Protein AF-A0A2V6P4U1-F1 (afdb_monomer_lite)

Structure (mmCIF, N/CA/C/O backbone):
data_AF-A0A2V6P4U1-F1
#
_entry.id   AF-A0A2V6P4U1-F1
#
loop_
_atom_site.group_PDB
_atom_site.id
_atom_site.type_symbol
_atom_site.label_atom_id
_atom_site.label_alt_id
_atom_site.label_comp_id
_atom_site.label_asym_id
_atom_site.label_entity_id
_atom_site.label_seq_id
_atom_site.pdbx_PDB_ins_code
_atom_site.Cartn_x
_atom_site.Cartn_y
_atom_site.Cartn_z
_atom_site.occupancy
_atom_site.B_iso_or_equiv
_atom_site.auth_seq_id
_atom_site.auth_comp_id
_atom_site.auth_asym_id
_atom_site.auth_atom_id
_atom_site.pdbx_PDB_model_num
ATOM 1 N N . MET A 1 1 ? -12.112 17.683 -1.369 1.00 46.69 1 MET A N 1
ATOM 2 C CA . MET A 1 1 ? -11.235 17.004 -2.347 1.00 46.69 1 MET A CA 1
ATOM 3 C C . MET A 1 1 ? -12.132 16.153 -3.238 1.00 46.69 1 MET A C 1
ATOM 5 O O . MET A 1 1 ? -13.062 15.577 -2.680 1.00 46.69 1 MET A O 1
ATOM 9 N N . PRO A 1 2 ? -11.984 16.174 -4.574 1.00 50.03 2 PRO A N 1
ATOM 10 C CA . PRO A 1 2 ? -12.980 15.605 -5.478 1.00 50.03 2 PRO A CA 1
ATOM 11 C C . PRO A 1 2 ? -12.848 14.080 -5.570 1.00 50.03 2 PRO A C 1
ATOM 13 O O . PRO A 1 2 ? -11.745 13.568 -5.724 1.00 50.03 2 PRO A O 1
ATOM 16 N N . GLN A 1 3 ? -13.981 13.378 -5.477 1.00 61.22 3 GLN A N 1
ATOM 17 C CA . GLN A 1 3 ? -14.087 11.944 -5.761 1.00 61.22 3 GLN A CA 1
ATOM 18 C C . GLN A 1 3 ? -13.751 11.695 -7.234 1.00 61.22 3 GLN A C 1
ATOM 20 O O . GLN A 1 3 ? -14.212 12.444 -8.101 1.00 61.22 3 GLN A O 1
ATOM 25 N N . VAL A 1 4 ? -12.968 10.654 -7.524 1.00 63.88 4 VAL A N 1
ATOM 26 C CA . VAL A 1 4 ? -12.666 10.283 -8.911 1.00 63.88 4 VAL A CA 1
ATOM 27 C C . VAL A 1 4 ? -13.961 9.824 -9.572 1.00 63.88 4 VAL A C 1
ATOM 29 O O . VAL A 1 4 ? -14.603 8.875 -9.121 1.00 63.88 4 VAL A O 1
ATOM 32 N N . SER A 1 5 ? -14.373 10.505 -10.642 1.00 72.38 5 SER A N 1
ATOM 33 C CA . SER A 1 5 ? -15.575 10.099 -11.361 1.00 72.38 5 SER A CA 1
ATOM 34 C C . SER A 1 5 ? -15.288 8.829 -12.168 1.00 72.38 5 SER A C 1
ATOM 36 O O . SER A 1 5 ? -14.323 8.761 -12.929 1.00 72.38 5 SER A O 1
ATOM 38 N N . ILE A 1 6 ? -16.139 7.810 -12.016 1.00 71.31 6 ILE A N 1
ATOM 39 C CA . ILE A 1 6 ? -15.989 6.521 -12.717 1.00 71.31 6 ILE A CA 1
ATOM 40 C C . ILE A 1 6 ? -15.908 6.739 -14.234 1.00 71.31 6 ILE A C 1
ATOM 42 O O . ILE A 1 6 ? -15.070 6.150 -14.904 1.00 71.31 6 ILE A O 1
ATOM 46 N N . GLN A 1 7 ? -16.724 7.656 -14.761 1.00 72.69 7 GLN A N 1
ATOM 47 C CA . GLN A 1 7 ? -16.767 7.974 -16.190 1.00 72.69 7 GLN A CA 1
ATOM 48 C C . GLN A 1 7 ? -15.476 8.621 -16.70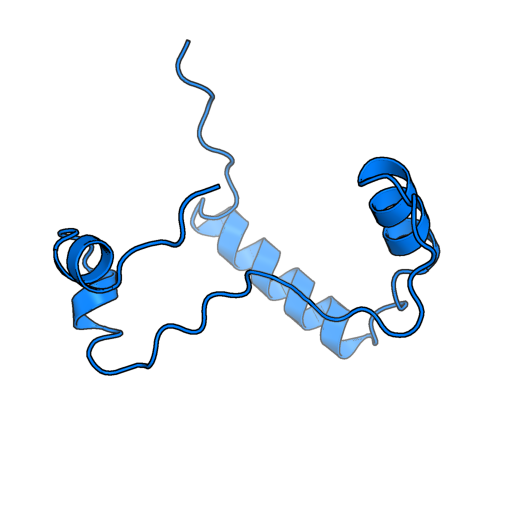7 1.00 72.69 7 GLN A C 1
ATOM 50 O O . GLN A 1 7 ? -15.147 8.479 -17.882 1.00 72.69 7 GLN A O 1
ATOM 55 N N . GLU A 1 8 ? -14.762 9.372 -15.871 1.00 74.88 8 GLU A N 1
ATOM 56 C CA . GLU A 1 8 ? -13.464 9.949 -16.226 1.00 74.88 8 GLU A CA 1
ATOM 57 C C . GLU A 1 8 ? -12.364 8.895 -16.144 1.00 74.88 8 GLU A C 1
ATOM 59 O O . GLU A 1 8 ? -11.558 8.792 -17.068 1.00 74.88 8 GLU A O 1
ATOM 64 N N . PHE A 1 9 ? -12.390 8.053 -15.105 1.00 72.25 9 PHE A N 1
ATOM 65 C CA . PHE A 1 9 ? -11.466 6.931 -14.964 1.00 72.25 9 PHE A CA 1
ATOM 66 C C . PHE A 1 9 ? -11.580 5.956 -16.146 1.00 72.25 9 PHE A C 1
ATOM 68 O O . PHE A 1 9 ? -10.573 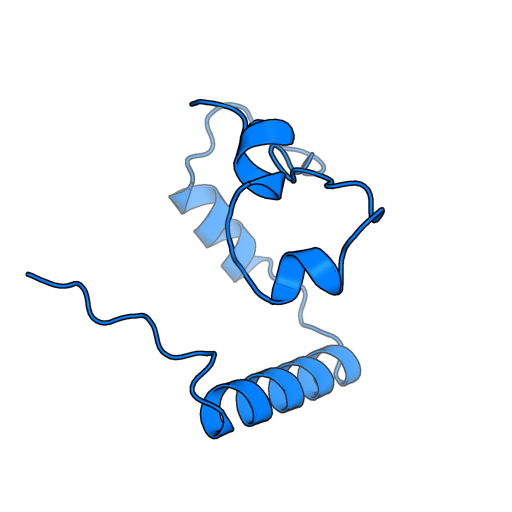5.628 -16.758 1.00 72.25 9 PHE A O 1
ATOM 75 N N . GLU A 1 10 ? -12.790 5.557 -16.545 1.00 70.88 10 GLU A N 1
ATOM 76 C CA . GLU A 1 10 ? -13.019 4.662 -17.693 1.00 70.88 10 GLU A CA 1
ATOM 77 C C . GLU A 1 10 ? -12.576 5.247 -19.044 1.00 70.88 10 GLU A C 1
ATOM 79 O O . GLU A 1 10 ? -12.292 4.498 -19.979 1.00 70.88 10 GLU A O 1
ATOM 84 N N . ARG A 1 11 ? -12.510 6.578 -19.168 1.00 74.62 11 ARG A N 1
ATOM 85 C CA . ARG A 1 11 ? -12.051 7.256 -20.390 1.00 74.62 11 ARG A CA 1
ATOM 86 C C . ARG A 1 11 ? -10.532 7.341 -20.497 1.00 74.62 11 ARG A C 1
ATOM 88 O O . ARG A 1 11 ? -10.035 7.671 -21.576 1.00 74.62 11 ARG A O 1
ATOM 95 N N . LEU A 1 12 ? -9.792 7.067 -19.421 1.00 72.44 12 LEU A N 1
ATOM 96 C CA . LEU A 1 12 ? -8.335 7.084 -19.466 1.00 72.44 12 LEU A CA 1
ATOM 97 C C . LEU A 1 12 ? -7.832 5.933 -20.353 1.00 72.44 12 LEU A C 1
ATOM 99 O O . LEU A 1 12 ? -8.185 4.774 -20.134 1.00 72.44 12 LEU A O 1
ATOM 103 N N . PRO A 1 13 ? -6.969 6.206 -21.349 1.00 65.00 13 PRO A N 1
ATOM 104 C CA . PRO A 1 13 ? -6.483 5.193 -22.280 1.00 65.00 13 PRO A CA 1
ATOM 105 C C . PRO A 1 13 ? -5.362 4.337 -21.659 1.00 65.00 13 PRO A C 1
ATOM 107 O O . PRO A 1 13 ? -4.312 4.128 -22.270 1.00 65.00 13 PRO A O 1
ATOM 110 N N . LEU A 1 14 ? -5.539 3.847 -20.428 1.00 68.06 14 LEU A N 1
ATOM 111 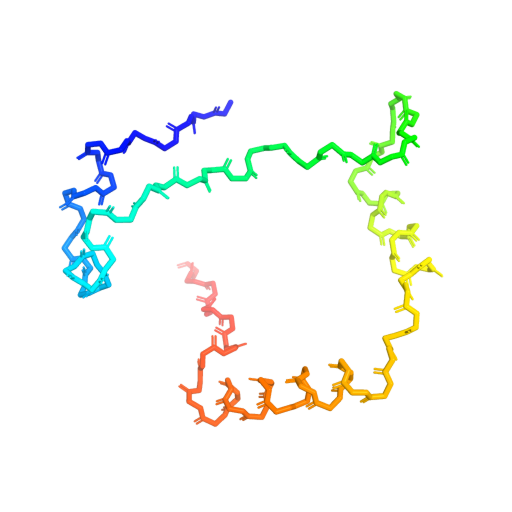C CA . LEU A 1 14 ? -4.575 2.952 -19.785 1.00 68.06 14 LEU A CA 1
ATOM 112 C C . LEU A 1 14 ? -4.893 1.506 -20.175 1.00 68.06 14 LEU A C 1
ATOM 114 O O . LEU A 1 14 ? -6.018 1.036 -20.017 1.00 68.06 14 LEU A O 1
ATOM 118 N N . ARG A 1 15 ? -3.872 0.755 -20.608 1.00 62.56 15 ARG A N 1
ATOM 119 C CA . ARG A 1 15 ? -3.977 -0.691 -20.910 1.00 62.56 15 ARG A CA 1
ATOM 120 C C . ARG A 1 15 ? -4.536 -1.527 -19.750 1.00 62.56 15 ARG A C 1
ATOM 122 O O . ARG A 1 15 ? -4.976 -2.647 -19.963 1.00 62.56 15 ARG A O 1
ATOM 129 N N . VAL A 1 16 ? -4.499 -0.999 -18.529 1.00 64.81 16 VAL A N 1
ATOM 130 C CA . VAL A 1 16 ? -5.052 -1.639 -17.335 1.00 64.81 16 VAL A CA 1
ATOM 131 C C . VAL A 1 16 ? -6.588 -1.622 -17.316 1.00 64.81 16 VAL A C 1
ATOM 133 O O . VAL A 1 16 ? -7.178 -2.550 -16.771 1.00 64.81 16 VAL A O 1
ATOM 136 N N . HIS A 1 17 ? -7.254 -0.648 -17.952 1.00 66.31 17 HIS A N 1
ATOM 137 C CA . HIS A 1 17 ? -8.724 -0.572 -17.948 1.00 66.31 17 HIS A CA 1
ATOM 138 C C . HIS A 1 17 ? -9.378 -1.693 -18.749 1.00 66.31 17 HIS A C 1
ATOM 140 O O . HIS A 1 17 ? -10.436 -2.166 -18.358 1.00 66.31 17 HIS A O 1
ATOM 146 N N . THR A 1 18 ? -8.751 -2.169 -19.829 1.00 68.62 18 THR A N 1
ATOM 147 C CA . THR A 1 18 ? -9.246 -3.352 -20.549 1.00 68.62 18 THR A CA 1
ATOM 148 C C . THR A 1 18 ? -9.099 -4.626 -19.724 1.00 68.62 18 THR A C 1
ATOM 150 O O . THR A 1 18 ? -9.942 -5.509 -19.827 1.00 68.62 18 THR A O 1
ATOM 153 N N . PHE A 1 19 ? -8.060 -4.723 -18.890 1.00 70.75 19 PHE A N 1
ATOM 154 C CA . PHE A 1 19 ? -7.859 -5.866 -17.997 1.00 70.75 19 PHE A CA 1
ATOM 155 C C . PHE A 1 19 ? -8.809 -5.850 -16.790 1.00 70.75 19 PHE A C 1
ATOM 157 O O . PHE A 1 19 ? -9.286 -6.900 -16.373 1.00 70.75 19 PHE A O 1
ATOM 164 N N . LEU A 1 20 ? -9.101 -4.668 -16.244 1.00 67.75 20 LEU A N 1
ATOM 165 C CA . LEU A 1 20 ? -9.983 -4.479 -15.085 1.00 67.75 20 LEU A CA 1
ATOM 166 C C . LEU A 1 20 ? -11.426 -4.107 -15.469 1.00 67.75 20 LEU A C 1
ATOM 168 O O . LEU A 1 20 ? -12.204 -3.690 -14.612 1.00 67.75 20 LEU A O 1
ATOM 172 N N . ALA A 1 21 ? -11.799 -4.248 -16.743 1.00 69.94 21 ALA A N 1
ATOM 173 C CA . ALA A 1 21 ? -13.135 -3.919 -17.225 1.00 69.94 21 ALA A CA 1
ATOM 174 C C . ALA A 1 21 ? -14.206 -4.729 -16.472 1.00 69.94 21 ALA A C 1
ATOM 176 O O . ALA A 1 21 ? -14.153 -5.958 -16.425 1.00 69.94 21 ALA A O 1
ATOM 177 N N . GLY A 1 22 ? -15.184 -4.036 -15.883 1.00 69.44 22 GLY A N 1
ATOM 178 C CA . GLY A 1 22 ? -16.272 -4.653 -15.115 1.00 69.44 22 GLY A CA 1
ATOM 179 C C . GLY A 1 22 ? -15.933 -4.994 -13.660 1.00 69.44 22 GLY A C 1
ATOM 180 O O . GLY A 1 22 ? -16.808 -5.478 -12.941 1.00 69.44 22 GLY A O 1
ATOM 181 N N . VAL A 1 23 ? -14.708 -4.722 -13.196 1.00 69.69 23 VAL A N 1
ATOM 182 C CA . VAL A 1 23 ? -14.377 -4.795 -11.768 1.00 69.69 23 VAL A CA 1
ATOM 183 C C . VAL A 1 23 ? -14.890 -3.522 -11.084 1.00 69.69 23 VAL A C 1
ATOM 185 O O . VAL A 1 23 ? -14.530 -2.425 -11.517 1.00 69.69 23 VAL A O 1
ATOM 188 N N . PRO A 1 24 ? -15.719 -3.624 -10.027 1.00 65.06 24 PRO A N 1
ATOM 189 C CA . PRO A 1 24 ? -16.190 -2.450 -9.306 1.00 65.06 24 PRO A CA 1
ATOM 190 C C . PRO A 1 24 ? -15.004 -1.701 -8.697 1.00 65.06 24 PRO A C 1
ATOM 192 O O . PRO A 1 24 ? -14.206 -2.263 -7.943 1.00 65.06 24 PRO A O 1
ATOM 195 N N . LEU A 1 25 ? -14.892 -0.417 -9.036 1.00 62.59 25 LEU A N 1
ATOM 196 C CA . LEU A 1 25 ? -13.868 0.454 -8.485 1.00 62.59 25 LEU A CA 1
ATOM 197 C C . LEU A 1 25 ? -14.265 0.819 -7.051 1.00 62.59 25 LEU A C 1
ATOM 199 O O . LEU A 1 25 ? -15.157 1.635 -6.826 1.00 62.59 25 LEU A O 1
ATOM 203 N N . HIS A 1 26 ? -13.627 0.183 -6.074 1.00 60.50 26 HIS A N 1
ATOM 204 C CA . HIS A 1 26 ? -13.758 0.573 -4.676 1.00 60.50 26 HIS A CA 1
ATOM 205 C C . HIS A 1 26 ? -12.728 1.659 -4.375 1.00 60.50 26 HIS A C 1
ATOM 207 O O . HIS A 1 26 ? -11.544 1.371 -4.211 1.00 60.50 26 HIS A O 1
ATOM 213 N N . ASP A 1 27 ? -13.182 2.911 -4.336 1.00 62.72 27 ASP A N 1
ATOM 214 C CA . ASP A 1 27 ? -12.354 4.028 -3.890 1.00 62.72 27 ASP A CA 1
AT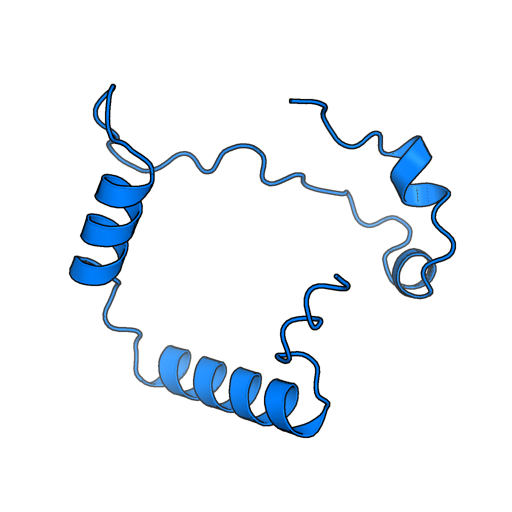OM 215 C C . ASP A 1 27 ? -12.146 3.915 -2.372 1.00 62.72 27 ASP A C 1
ATOM 217 O O . ASP A 1 27 ? -13.104 3.948 -1.592 1.00 62.72 27 ASP A O 1
ATOM 221 N N . VAL A 1 28 ? -10.898 3.732 -1.936 1.00 59.62 28 VAL A N 1
ATOM 222 C CA . VAL A 1 28 ? -10.544 3.649 -0.511 1.00 59.62 28 VAL A CA 1
ATOM 223 C C . VAL A 1 28 ? -10.392 5.075 0.022 1.00 59.62 28 VAL A C 1
ATOM 225 O O . VAL A 1 28 ? -9.307 5.511 0.396 1.00 59.62 28 VAL A O 1
ATOM 228 N N . TRP A 1 29 ? -11.491 5.832 0.012 1.00 56.84 29 TRP A N 1
ATOM 229 C CA . TRP A 1 29 ? -11.493 7.238 0.427 1.00 56.84 29 TRP A CA 1
ATOM 230 C C . TRP A 1 29 ? -11.355 7.407 1.949 1.00 56.84 29 TRP A C 1
ATOM 232 O O . TRP A 1 29 ? -10.848 8.415 2.440 1.00 56.84 29 TRP A O 1
ATOM 242 N N . SER A 1 30 ? -11.782 6.406 2.713 1.00 55.38 30 SER A N 1
ATOM 243 C CA . SER A 1 30 ? -11.658 6.385 4.166 1.00 55.38 30 SER A CA 1
ATOM 244 C C . SER A 1 30 ? -11.475 4.953 4.643 1.00 55.38 30 SER A C 1
ATOM 246 O O . SER A 1 30 ? -12.323 4.096 4.403 1.00 55.38 30 SER A O 1
ATOM 248 N N . VAL A 1 31 ? -10.365 4.694 5.328 1.00 59.00 31 VAL A N 1
ATOM 249 C CA . VAL A 1 31 ? -10.194 3.465 6.101 1.00 59.00 31 VAL A CA 1
ATOM 250 C C . VAL A 1 31 ? -10.704 3.763 7.500 1.00 59.00 31 VAL A C 1
ATOM 252 O O . VAL A 1 31 ? -10.114 4.581 8.207 1.00 59.00 31 VAL A O 1
ATOM 255 N N . ASP A 1 32 ? -11.797 3.116 7.895 1.00 59.88 32 ASP A N 1
ATOM 256 C CA . ASP A 1 32 ? -12.272 3.190 9.271 1.00 59.88 32 ASP A CA 1
ATOM 257 C C . ASP A 1 32 ? -11.258 2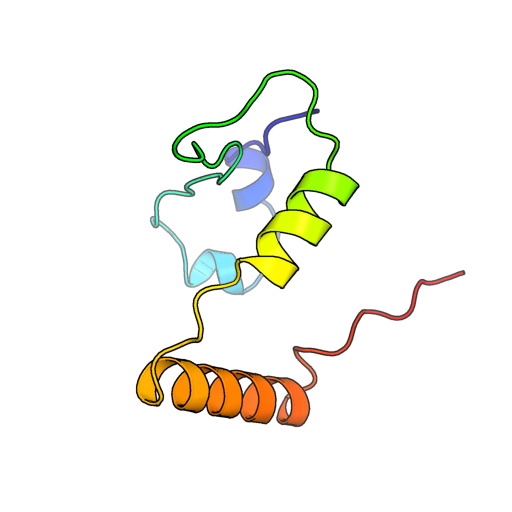.492 10.174 1.00 59.88 32 ASP A C 1
ATOM 259 O O . ASP A 1 32 ? -11.142 1.265 10.218 1.00 59.88 32 ASP A O 1
ATOM 263 N N . LEU A 1 33 ? -10.469 3.299 10.874 1.00 61.84 33 LEU A N 1
ATOM 264 C CA . LEU A 1 33 ? -9.501 2.798 11.830 1.00 61.84 33 LEU A CA 1
ATOM 265 C C . LEU A 1 33 ? -10.230 2.432 13.128 1.00 61.84 33 LEU A C 1
ATOM 267 O O . LEU A 1 33 ? -10.985 3.254 13.665 1.00 61.84 33 LEU A O 1
ATOM 271 N N . PRO A 1 34 ? -9.997 1.231 13.682 1.00 53.62 34 PRO A N 1
ATOM 272 C CA . PRO A 1 34 ? -10.562 0.872 14.969 1.00 53.62 34 PRO A CA 1
ATOM 273 C C . PRO A 1 34 ? -9.949 1.791 16.038 1.00 53.62 34 PRO A C 1
ATOM 275 O O . PRO A 1 34 ? -8.769 1.673 16.348 1.00 53.62 34 PRO A O 1
ATOM 278 N N . HIS A 1 35 ? -10.769 2.677 16.616 1.00 58.72 35 HIS A N 1
ATOM 279 C CA . HIS A 1 35 ? -10.432 3.618 17.702 1.00 58.72 35 HIS A CA 1
ATOM 280 C C . HIS A 1 35 ? -9.533 4.811 17.330 1.00 58.72 35 HIS A C 1
ATOM 282 O O . HIS A 1 35 ? -8.427 4.963 17.850 1.00 58.72 35 HIS A O 1
ATOM 288 N N . TRP A 1 36 ? -10.033 5.733 16.510 1.00 61.22 36 TRP A N 1
ATOM 289 C CA . TRP A 1 36 ? -9.356 7.010 16.273 1.00 61.22 36 TRP A CA 1
ATOM 290 C C . TRP A 1 36 ? -9.817 8.096 17.263 1.00 61.22 36 TRP A C 1
ATOM 292 O O . TRP A 1 36 ? -11.003 8.233 17.562 1.00 61.22 36 TRP A O 1
ATOM 302 N N . ARG A 1 37 ? -8.866 8.871 17.802 1.00 63.97 37 ARG A N 1
ATOM 303 C CA . ARG A 1 37 ? -9.155 10.105 18.551 1.00 63.97 37 ARG A CA 1
ATOM 304 C C . ARG A 1 37 ? -9.290 11.256 17.552 1.00 63.97 37 ARG A C 1
ATOM 306 O O . ARG A 1 37 ? -8.457 11.399 16.661 1.00 63.97 37 ARG A O 1
ATOM 313 N N . THR A 1 38 ? -10.307 12.099 17.707 1.00 69.06 38 THR A N 1
ATOM 314 C CA . THR A 1 38 ? -10.426 13.350 16.943 1.00 69.06 38 THR A CA 1
ATOM 315 C C . THR A 1 38 ? -9.205 14.240 17.186 1.00 69.06 38 THR A C 1
ATOM 317 O O . THR A 1 38 ? -8.873 14.507 18.339 1.00 69.06 38 THR A O 1
ATOM 320 N N . GLY A 1 39 ? -8.559 14.707 16.112 1.00 71.38 39 GLY A N 1
ATOM 321 C CA . GLY A 1 39 ? -7.408 15.620 16.172 1.00 71.38 39 GLY A CA 1
ATOM 322 C C . GLY A 1 39 ? -6.033 14.989 15.931 1.00 71.38 39 GLY A C 1
ATOM 323 O O . GLY A 1 39 ? -5.042 15.710 15.983 1.00 71.38 39 GLY A O 1
ATOM 324 N N . VAL A 1 40 ? -5.955 13.685 15.641 1.00 69.19 40 VAL A N 1
ATOM 325 C CA . VAL A 1 40 ? -4.693 13.035 15.247 1.00 69.19 40 VAL A CA 1
ATOM 326 C C . VAL A 1 40 ? -4.247 13.571 13.888 1.00 69.19 40 VAL A C 1
ATOM 328 O O . VAL A 1 40 ? -4.985 13.493 12.902 1.00 69.19 40 VAL A O 1
ATOM 331 N N . THR A 1 41 ? -3.041 14.131 13.835 1.00 76.62 41 THR A N 1
ATOM 332 C CA . THR A 1 41 ? -2.435 14.570 12.573 1.00 76.62 41 THR A CA 1
ATOM 333 C C . THR A 1 41 ? -1.946 13.365 11.773 1.00 76.62 41 THR A C 1
ATOM 335 O O . THR A 1 41 ? -1.667 12.303 12.331 1.00 76.62 41 THR A O 1
ATOM 338 N N . LEU A 1 42 ? -1.809 13.518 10.451 1.00 71.19 42 LEU A N 1
ATOM 339 C CA . LEU A 1 42 ? -1.279 12.453 9.594 1.00 71.19 42 LEU A CA 1
ATOM 340 C C . LEU A 1 42 ? 0.106 11.983 10.071 1.00 71.19 42 LEU A C 1
ATOM 342 O O . LEU A 1 42 ? 0.358 10.784 10.110 1.00 71.19 42 LEU A O 1
ATOM 346 N N . ASP A 1 43 ? 0.968 12.904 10.503 1.00 74.06 43 ASP A N 1
ATOM 347 C CA . ASP A 1 43 ? 2.290 12.575 11.047 1.00 74.06 43 ASP A CA 1
ATOM 348 C C . ASP A 1 43 ? 2.215 11.754 12.336 1.00 74.06 43 ASP A C 1
ATOM 350 O O . ASP A 1 43 ? 2.986 10.814 12.532 1.00 74.06 43 ASP A O 1
ATOM 354 N N . GLU A 1 44 ? 1.279 12.080 13.226 1.00 74.81 44 GLU A N 1
ATOM 355 C CA . GLU A 1 44 ? 1.076 11.346 14.473 1.00 74.81 44 GLU A CA 1
ATOM 356 C C . GLU A 1 44 ? 0.494 9.952 14.211 1.00 74.81 44 GLU A C 1
ATOM 358 O O . GLU A 1 44 ? 0.931 8.972 14.827 1.00 74.81 44 GLU A O 1
ATOM 363 N N . PHE A 1 45 ? -0.414 9.841 13.236 1.00 74.62 45 PHE A N 1
ATOM 364 C CA . PHE A 1 45 ? -0.894 8.557 12.742 1.00 74.62 45 PHE A CA 1
ATOM 365 C C . PHE A 1 45 ? 0.248 7.732 12.151 1.00 74.62 45 PHE A C 1
ATOM 367 O O . PHE A 1 45 ? 0.427 6.595 12.568 1.00 74.62 45 PHE A O 1
ATOM 374 N N . LEU A 1 46 ? 1.058 8.286 11.245 1.00 73.44 46 LEU A N 1
ATOM 375 C CA . LEU A 1 46 ? 2.175 7.572 10.617 1.00 73.44 46 LEU A CA 1
ATOM 376 C C . LEU A 1 46 ? 3.241 7.166 11.632 1.00 73.44 46 LEU A C 1
ATOM 378 O O . LEU A 1 46 ? 3.753 6.050 11.566 1.00 73.44 46 LEU A O 1
ATOM 382 N N . ARG A 1 47 ? 3.550 8.029 12.605 1.00 73.38 47 ARG A N 1
ATOM 383 C CA . ARG A 1 47 ? 4.454 7.707 13.716 1.00 73.38 47 ARG A CA 1
ATOM 384 C C . ARG A 1 47 ? 3.902 6.555 14.551 1.00 73.38 47 ARG A C 1
ATOM 386 O O . ARG A 1 47 ? 4.637 5.624 14.865 1.00 73.38 47 ARG A O 1
ATOM 393 N N . THR A 1 48 ? 2.621 6.605 14.906 1.00 70.56 48 THR A N 1
ATOM 394 C CA . THR A 1 48 ? 1.977 5.558 15.710 1.00 70.56 48 THR A CA 1
ATOM 395 C C . THR A 1 48 ? 1.859 4.262 14.930 1.00 70.56 48 THR A C 1
ATOM 397 O O . THR A 1 48 ? 2.205 3.217 15.461 1.00 70.56 48 THR A O 1
ATOM 400 N N . ALA A 1 49 ? 1.440 4.329 13.669 1.00 67.62 49 ALA A N 1
ATOM 401 C CA . ALA A 1 49 ? 1.382 3.203 12.760 1.00 67.62 49 ALA A CA 1
ATOM 402 C C . ALA A 1 49 ? 2.767 2.578 12.647 1.00 67.62 49 ALA A C 1
ATOM 404 O O . ALA A 1 49 ? 2.887 1.431 13.031 1.00 67.62 49 ALA A O 1
ATOM 405 N N . ASN A 1 50 ? 3.823 3.314 12.277 1.00 67.19 50 ASN A N 1
ATOM 406 C CA . ASN A 1 50 ? 5.187 2.771 12.187 1.00 67.19 50 ASN A CA 1
ATOM 407 C C . ASN A 1 50 ? 5.682 2.128 13.488 1.00 67.19 50 ASN A C 1
ATOM 409 O O . ASN A 1 50 ? 6.351 1.099 13.442 1.00 67.19 50 ASN A O 1
ATOM 413 N N . ASN A 1 51 ? 5.339 2.703 14.640 1.00 63.75 51 ASN A N 1
ATOM 414 C CA . ASN A 1 51 ? 5.726 2.159 15.943 1.00 63.75 51 ASN A CA 1
ATOM 415 C C . ASN A 1 51 ? 4.875 0.949 16.367 1.00 63.75 51 ASN A C 1
ATOM 417 O O . ASN A 1 51 ? 5.344 0.096 17.115 1.00 63.75 51 ASN A O 1
ATOM 421 N N . CYS A 1 52 ? 3.626 0.885 15.908 1.00 58.88 52 CYS A N 1
ATOM 422 C CA . CYS A 1 52 ? 2.650 -0.162 16.204 1.00 58.88 52 CYS A CA 1
ATOM 423 C C . CYS A 1 52 ? 2.523 -1.170 15.052 1.00 58.88 52 CYS A C 1
ATOM 425 O O . CYS A 1 52 ? 1.685 -2.068 15.116 1.00 58.88 52 CYS A O 1
ATOM 427 N N . LEU A 1 53 ? 3.321 -1.015 13.985 1.00 55.38 53 LEU A N 1
ATOM 428 C CA . LEU A 1 53 ? 3.219 -1.796 12.763 1.00 55.38 53 LEU A CA 1
ATOM 429 C C . LEU A 1 53 ? 3.447 -3.243 13.165 1.00 55.38 53 LEU A C 1
ATOM 431 O O . LEU A 1 53 ? 4.561 -3.653 13.501 1.00 55.38 53 LEU A O 1
ATOM 435 N N . PHE A 1 54 ? 2.330 -3.969 13.16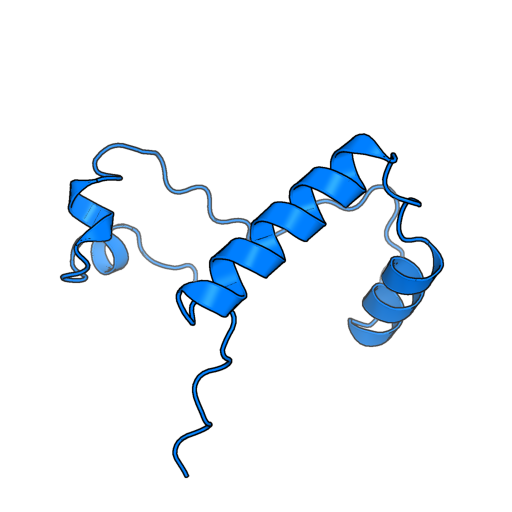8 1.00 59.81 54 PHE A N 1
ATOM 436 C CA . PHE A 1 54 ? 2.209 -5.407 13.252 1.00 59.81 54 PHE A CA 1
ATOM 437 C C . PHE A 1 54 ? 3.492 -6.034 12.748 1.00 59.81 54 PHE A C 1
ATOM 439 O O . PHE A 1 54 ? 3.786 -5.920 11.559 1.00 59.81 54 PHE A O 1
ATOM 446 N N . THR A 1 55 ? 4.274 -6.645 13.643 1.00 65.06 55 THR A N 1
ATOM 447 C CA . THR A 1 55 ? 5.443 -7.404 13.212 1.00 65.06 55 THR A CA 1
ATOM 448 C C . THR A 1 55 ? 4.913 -8.428 12.216 1.00 65.06 55 THR A C 1
ATOM 450 O O . THR A 1 55 ? 4.164 -9.321 12.629 1.00 65.06 55 THR A O 1
ATOM 453 N N . PRO A 1 56 ? 5.190 -8.270 10.908 1.00 68.75 56 PRO A N 1
ATOM 454 C CA . PRO A 1 56 ? 4.544 -9.106 9.924 1.00 68.75 56 PRO A CA 1
ATOM 455 C C . PRO A 1 56 ? 4.975 -10.533 10.228 1.00 68.75 56 PRO A C 1
ATOM 457 O O . PRO A 1 56 ? 6.146 -10.783 10.542 1.00 68.75 56 PRO A O 1
ATOM 460 N N . SER A 1 57 ? 4.038 -11.478 10.166 1.00 80.12 57 SER A N 1
ATOM 461 C CA . SER A 1 57 ? 4.410 -12.883 10.289 1.00 80.12 57 SER A CA 1
ATOM 462 C C . SER A 1 57 ? 5.488 -13.201 9.246 1.00 80.12 57 SER A C 1
ATOM 464 O O . SER A 1 57 ? 5.566 -12.554 8.197 1.00 80.12 57 SER A O 1
ATOM 466 N N . ARG A 1 58 ? 6.348 -14.191 9.513 1.00 86.31 58 ARG A N 1
ATOM 467 C CA . ARG A 1 58 ? 7.467 -14.524 8.608 1.00 86.31 58 ARG A CA 1
ATOM 468 C C . ARG A 1 58 ? 7.016 -14.722 7.158 1.00 86.31 58 ARG A C 1
ATOM 470 O O . ARG A 1 58 ? 7.734 -14.338 6.244 1.00 86.31 58 ARG A O 1
ATOM 477 N N . LEU A 1 59 ? 5.816 -15.269 6.968 1.00 90.44 59 LEU A N 1
ATOM 478 C CA . LEU A 1 59 ? 5.214 -15.474 5.656 1.00 90.44 59 LEU A CA 1
ATOM 479 C C . LEU A 1 59 ? 4.860 -14.147 4.974 1.00 90.44 59 LEU A C 1
ATOM 481 O O . LEU A 1 59 ? 5.221 -13.944 3.821 1.00 90.44 59 LEU A O 1
ATOM 485 N N . VAL A 1 60 ? 4.219 -13.218 5.689 1.00 85.19 60 VAL A N 1
ATOM 486 C CA . VAL A 1 60 ? 3.909 -11.882 5.153 1.00 85.19 60 VAL A CA 1
ATOM 487 C C . VAL A 1 60 ? 5.194 -11.135 4.804 1.00 85.19 60 VAL A C 1
ATOM 489 O O . VAL A 1 60 ? 5.277 -10.530 3.740 1.00 85.19 60 VAL A O 1
ATOM 492 N N . ARG A 1 61 ? 6.226 -11.235 5.649 1.00 87.44 61 ARG A N 1
ATOM 493 C CA . ARG A 1 61 ? 7.531 -10.620 5.379 1.00 87.44 61 ARG A CA 1
ATOM 494 C C . ARG A 1 61 ? 8.178 -11.180 4.109 1.00 87.44 61 ARG A C 1
ATOM 496 O O . ARG A 1 61 ? 8.585 -10.402 3.260 1.00 87.44 61 ARG A O 1
ATOM 503 N N . MET A 1 62 ? 8.171 -12.503 3.932 1.00 92.69 62 MET A N 1
ATOM 504 C CA . MET A 1 62 ? 8.669 -13.150 2.713 1.00 92.69 62 MET A CA 1
ATOM 505 C C . MET A 1 62 ? 7.909 -12.692 1.459 1.00 92.69 62 MET A C 1
ATOM 507 O O . MET A 1 62 ? 8.527 -12.430 0.430 1.00 92.69 62 MET A O 1
ATOM 511 N N . LEU A 1 63 ? 6.578 -12.580 1.526 1.00 92.88 63 LEU A N 1
ATOM 512 C CA . LEU A 1 63 ? 5.774 -12.099 0.396 1.00 92.88 63 LEU A CA 1
ATOM 513 C C . LEU A 1 63 ? 6.097 -10.644 0.042 1.00 92.88 63 LEU A C 1
ATOM 515 O O . LEU A 1 63 ? 6.197 -10.311 -1.140 1.00 92.88 63 LEU A O 1
ATOM 519 N N . LEU A 1 64 ? 6.293 -9.792 1.051 1.00 89.19 64 LEU A N 1
ATOM 520 C CA . LEU A 1 64 ? 6.730 -8.413 0.847 1.00 89.19 64 LEU A CA 1
ATOM 521 C C . LEU A 1 64 ? 8.124 -8.364 0.211 1.00 89.19 64 LEU A C 1
ATOM 523 O O . LEU A 1 64 ? 8.311 -7.649 -0.769 1.00 89.19 64 LEU A O 1
ATOM 527 N N . ASP A 1 65 ? 9.070 -9.175 0.689 1.00 88.62 65 ASP A N 1
ATOM 528 C CA . ASP A 1 65 ? 10.420 -9.254 0.120 1.00 88.62 65 ASP A CA 1
ATOM 529 C C . ASP A 1 65 ? 10.387 -9.676 -1.360 1.00 88.62 65 ASP A C 1
ATOM 531 O O . ASP A 1 65 ? 11.056 -9.066 -2.195 1.00 88.62 65 ASP A O 1
ATOM 535 N N . ILE A 1 66 ? 9.553 -10.661 -1.718 1.00 92.50 66 ILE A N 1
ATOM 536 C CA . ILE A 1 66 ? 9.337 -11.063 -3.119 1.00 92.50 66 ILE A CA 1
ATOM 537 C C . ILE A 1 66 ? 8.761 -9.896 -3.932 1.00 92.50 66 ILE A C 1
ATOM 539 O O . ILE A 1 66 ? 9.243 -9.615 -5.030 1.00 92.50 66 ILE A O 1
ATOM 543 N N . ARG A 1 67 ? 7.755 -9.188 -3.402 1.00 89.38 67 ARG A N 1
ATOM 544 C CA . ARG A 1 67 ? 7.123 -8.044 -4.078 1.00 89.38 67 ARG A CA 1
ATOM 545 C C . ARG A 1 67 ? 8.115 -6.915 -4.345 1.00 89.38 67 ARG A C 1
ATOM 547 O O . ARG A 1 67 ? 8.087 -6.358 -5.445 1.00 89.38 67 ARG A O 1
ATOM 554 N N . PHE A 1 68 ? 8.963 -6.586 -3.374 1.00 87.81 68 PHE A N 1
ATOM 555 C CA . PHE A 1 68 ? 9.996 -5.562 -3.527 1.00 87.81 68 PHE A CA 1
ATOM 556 C C . PHE A 1 68 ? 11.104 -6.012 -4.477 1.00 87.81 68 PHE A C 1
ATOM 558 O O . PHE A 1 68 ? 11.599 -5.221 -5.275 1.00 87.81 68 PHE A O 1
ATOM 565 N N . PHE A 1 69 ? 11.482 -7.291 -4.446 1.00 90.56 69 PHE A N 1
ATOM 566 C CA . PHE A 1 69 ? 12.469 -7.827 -5.379 1.00 90.56 69 PHE A CA 1
ATOM 567 C C . PHE A 1 69 ? 11.988 -7.715 -6.830 1.00 90.56 69 PHE A C 1
ATOM 569 O O . PHE A 1 69 ? 12.708 -7.205 -7.689 1.00 90.56 69 PHE A O 1
ATOM 576 N N . VAL A 1 70 ? 10.747 -8.135 -7.086 1.00 91.25 70 VAL A N 1
ATOM 577 C CA . VAL A 1 70 ? 10.099 -8.024 -8.398 1.00 91.25 70 VAL A CA 1
ATOM 578 C C . VAL A 1 70 ? 9.976 -6.556 -8.802 1.00 91.25 70 VAL A C 1
ATOM 580 O O . VAL A 1 70 ? 10.430 -6.180 -9.879 1.00 91.25 70 VAL A O 1
ATOM 583 N N . GLY A 1 71 ? 9.434 -5.702 -7.934 1.00 86.88 71 GLY A N 1
ATOM 584 C CA . GLY A 1 71 ? 9.238 -4.289 -8.254 1.00 86.88 71 GLY A CA 1
ATOM 585 C C . GLY A 1 71 ? 10.547 -3.542 -8.520 1.00 86.88 71 GLY A C 1
ATOM 586 O O . GLY A 1 71 ? 10.607 -2.742 -9.453 1.00 86.88 71 GLY A O 1
ATOM 587 N N . ARG A 1 72 ? 11.633 -3.869 -7.809 1.00 87.31 72 ARG A N 1
ATOM 588 C CA . ARG A 1 72 ? 12.966 -3.322 -8.096 1.00 87.31 72 ARG A CA 1
ATOM 589 C C . ARG A 1 72 ? 13.542 -3.829 -9.414 1.00 87.31 72 ARG A C 1
ATOM 591 O O . ARG A 1 72 ? 14.154 -3.047 -10.134 1.00 87.31 72 ARG A O 1
ATOM 598 N N . PHE A 1 73 ? 13.344 -5.105 -9.740 1.00 89.62 73 PHE A N 1
ATOM 599 C CA . PHE A 1 73 ? 13.821 -5.682 -10.999 1.00 89.62 73 PHE A CA 1
ATOM 600 C C . PHE A 1 73 ? 13.102 -5.087 -12.218 1.00 89.62 73 PHE A C 1
ATOM 602 O O . PHE A 1 73 ? 13.737 -4.794 -13.226 1.00 89.62 73 PHE A O 1
ATOM 609 N N . PHE A 1 74 ? 11.791 -4.863 -12.111 1.00 87.00 74 PHE A N 1
ATOM 610 C CA . PHE A 1 74 ? 10.980 -4.280 -13.183 1.00 87.00 74 PHE A CA 1
ATOM 611 C C . PHE A 1 74 ? 10.902 -2.744 -13.147 1.00 87.00 74 PHE A C 1
ATOM 613 O O . PHE A 1 74 ? 10.231 -2.151 -13.989 1.00 87.00 74 PHE A O 1
ATOM 620 N N . GLY A 1 75 ? 11.565 -2.090 -12.187 1.00 81.81 75 GLY A N 1
ATOM 621 C CA . GLY A 1 75 ? 11.537 -0.633 -12.029 1.00 81.81 75 GLY A CA 1
ATOM 622 C C . GLY A 1 75 ? 10.173 -0.064 -11.615 1.00 81.81 75 GLY A C 1
ATOM 623 O O . GLY A 1 75 ? 9.950 1.131 -11.757 1.00 81.81 75 GLY A O 1
ATOM 624 N N . TRP A 1 76 ? 9.258 -0.893 -11.107 1.00 79.62 76 TRP A N 1
ATOM 625 C CA . TRP A 1 76 ? 7.922 -0.473 -10.658 1.00 79.62 76 TRP A CA 1
ATOM 626 C C . TRP A 1 76 ? 7.945 0.309 -9.348 1.00 79.62 76 TRP A C 1
ATOM 628 O O . TRP A 1 76 ? 7.033 1.085 -9.089 1.00 79.62 76 TRP A O 1
ATOM 638 N N . ASP A 1 77 ? 8.975 0.096 -8.530 1.00 78.94 77 ASP A N 1
ATOM 639 C CA . ASP A 1 77 ? 9.119 0.763 -7.234 1.00 78.94 77 ASP A CA 1
ATOM 640 C C . ASP A 1 77 ? 9.982 2.039 -7.330 1.00 78.94 77 ASP A C 1
ATOM 642 O O . ASP A 1 77 ? 10.328 2.626 -6.308 1.00 78.94 77 ASP A O 1
ATOM 646 N N . HIS A 1 78 ? 10.384 2.462 -8.537 1.00 76.25 78 HIS A N 1
ATOM 647 C CA . HIS A 1 78 ? 11.037 3.760 -8.705 1.00 76.25 78 HIS A CA 1
ATOM 648 C C . HIS A 1 78 ? 10.003 4.874 -8.612 1.00 76.25 78 HIS A C 1
ATOM 650 O O . HIS A 1 78 ? 9.049 4.928 -9.388 1.00 76.25 78 HIS A O 1
ATOM 656 N N . GLU A 1 79 ? 10.229 5.784 -7.673 1.00 68.38 79 GLU A N 1
ATOM 657 C CA . GLU A 1 79 ? 9.483 7.027 -7.603 1.00 68.38 79 GLU A CA 1
ATOM 658 C C . GLU A 1 79 ? 9.794 7.837 -8.874 1.00 68.38 79 GLU A C 1
ATOM 660 O O . GLU A 1 79 ? 10.973 7.990 -9.224 1.00 68.38 79 GLU A O 1
ATOM 665 N N . PRO A 1 80 ? 8.779 8.296 -9.630 1.00 62.91 80 PRO A N 1
ATOM 666 C CA . PRO A 1 80 ? 9.027 9.111 -10.806 1.00 62.91 80 PRO A CA 1
ATOM 667 C C . PRO A 1 80 ? 9.784 10.359 -10.359 1.00 62.91 80 PRO A C 1
ATOM 669 O O . PRO A 1 80 ? 9.347 11.061 -9.448 1.00 62.91 80 PRO A O 1
ATOM 672 N N . ALA A 1 81 ? 10.942 10.611 -10.975 1.00 64.12 81 ALA A N 1
ATOM 673 C CA . ALA A 1 81 ? 11.726 11.801 -10.685 1.00 64.12 81 ALA A CA 1
ATOM 674 C C . ALA A 1 81 ? 10.812 13.020 -10.826 1.00 64.12 81 ALA A C 1
ATOM 676 O O . ALA A 1 81 ? 10.196 13.198 -11.878 1.00 64.12 81 ALA A O 1
ATOM 677 N N . ALA A 1 82 ? 10.696 13.817 -9.761 1.00 57.09 82 ALA A N 1
ATOM 678 C CA . ALA A 1 82 ? 9.929 15.050 -9.788 1.00 57.09 82 ALA A CA 1
ATOM 679 C C . ALA A 1 82 ? 10.480 15.913 -10.929 1.00 57.09 82 ALA A C 1
ATOM 681 O O . ALA A 1 82 ? 11.601 16.419 -10.855 1.00 57.09 82 ALA A O 1
ATOM 682 N N . THR A 1 83 ? 9.731 15.998 -12.026 1.00 54.09 83 THR A N 1
ATOM 683 C CA . THR A 1 83 ? 10.036 16.899 -13.132 1.00 54.09 83 THR A CA 1
ATOM 684 C C . THR A 1 83 ? 9.986 18.320 -12.590 1.00 54.09 83 THR A C 1
ATOM 686 O O . THR A 1 83 ? 8.938 18.746 -12.102 1.00 54.09 83 THR A O 1
ATOM 689 N N . ALA A 1 84 ? 11.146 18.978 -12.615 1.00 49.91 84 ALA A N 1
ATOM 690 C CA . ALA A 1 84 ? 11.345 20.377 -12.251 1.00 49.91 84 ALA A CA 1
ATOM 691 C C . ALA A 1 84 ? 10.599 21.334 -13.189 1.00 49.91 84 ALA A C 1
ATOM 693 O O . ALA A 1 84 ? 10.429 20.978 -14.380 1.00 49.91 84 ALA A O 1
#

Foldseek 3Di:
DDDDDPVVVCPPPDPVCVVCPPPDDDDPPDDPDDDDDPPQDPVNVVVCCVVVVPPDPPVRVVVVVVVVVVCVVVVVPDDPPPDD

Radius of gyration: 17.76 Å; chains: 1; bounding box: 31×36×41 Å

Sequence (84 aa):
MPQVSIQEFERLPLRVHTFLAGVPLHDVWSVDLPHWRTGVTLDEFLRTANNCLFTPSRLVRMLLDIRFFVGRFFGWDHEPAATA

pLDDT: mean 70.96, std 11.45, range [46.69, 92.88]

Secondary structure (DSSP, 8-state):
-PPPPHHHHHHS--HHHHHSTT-----------TTPPTT--HHHHHHHHHHH-----HHHHHHHHHHHHHHHHTTTTPPPP---